Protein AF-A0AAW9TD70-F1 (afdb_monomer_lite)

Structure (mmCIF, N/CA/C/O backbone):
data_AF-A0AAW9TD70-F1
#
_entry.id   AF-A0AAW9TD70-F1
#
loop_
_atom_site.group_PDB
_atom_site.id
_atom_site.type_symbol
_atom_site.label_atom_id
_atom_site.label_alt_id
_atom_site.label_comp_id
_atom_site.label_asym_id
_atom_site.label_entity_id
_atom_site.label_seq_id
_atom_site.pdbx_PDB_ins_code
_atom_site.Cartn_x
_atom_site.Cartn_y
_atom_site.Cartn_z
_atom_site.occupancy
_atom_site.B_iso_or_equiv
_atom_site.auth_seq_id
_atom_site.auth_comp_id
_atom_site.auth_asym_id
_atom_site.auth_atom_id
_atom_site.pdbx_PDB_model_num
ATOM 1 N N . MET A 1 1 ? 36.014 -3.229 -29.562 1.00 54.78 1 MET A N 1
ATOM 2 C CA . MET A 1 1 ? 35.423 -4.517 -29.982 1.00 54.78 1 MET A CA 1
ATOM 3 C C . MET A 1 1 ? 34.245 -4.812 -29.068 1.00 54.78 1 MET A C 1
ATOM 5 O O . MET A 1 1 ? 34.403 -4.650 -27.861 1.00 54.78 1 MET A O 1
ATOM 9 N N . ASN A 1 2 ? 33.064 -5.111 -29.611 1.00 66.94 2 ASN A N 1
ATOM 10 C CA . ASN A 1 2 ? 31.847 -5.352 -28.827 1.00 66.94 2 ASN A CA 1
ATOM 11 C C . ASN A 1 2 ? 31.902 -6.764 -28.203 1.00 66.94 2 ASN A C 1
ATOM 13 O O . ASN A 1 2 ? 32.311 -7.711 -28.868 1.00 66.94 2 ASN A O 1
ATOM 17 N N . MET A 1 3 ? 31.496 -6.923 -26.937 1.00 68.50 3 MET A N 1
ATOM 18 C CA . MET A 1 3 ? 31.464 -8.223 -26.236 1.00 68.50 3 MET A CA 1
ATOM 19 C C . MET A 1 3 ? 30.620 -9.262 -26.990 1.00 68.50 3 MET A C 1
ATOM 21 O O . MET A 1 3 ? 30.936 -10.448 -26.992 1.00 68.50 3 MET A O 1
ATOM 25 N N . PHE A 1 4 ? 29.569 -8.807 -27.672 1.00 69.38 4 PHE A N 1
ATOM 26 C CA . PHE A 1 4 ? 28.697 -9.653 -28.475 1.00 69.38 4 PHE A CA 1
ATOM 27 C C . PHE A 1 4 ? 29.402 -10.246 -29.713 1.00 69.38 4 PHE A C 1
ATOM 29 O O . PHE A 1 4 ? 29.162 -11.396 -30.074 1.00 69.38 4 PHE A O 1
ATOM 36 N N . GLU A 1 5 ? 30.322 -9.500 -30.335 1.00 69.75 5 GLU A N 1
ATOM 37 C CA . GLU A 1 5 ? 31.091 -9.963 -31.503 1.00 69.75 5 GLU A CA 1
ATOM 38 C C . GLU A 1 5 ? 32.058 -11.100 -31.143 1.00 69.75 5 GLU A C 1
ATOM 40 O O . GLU A 1 5 ? 32.391 -11.909 -31.999 1.00 69.75 5 GLU A O 1
ATOM 45 N N . GLN A 1 6 ? 32.458 -11.209 -29.872 1.00 73.81 6 GLN A N 1
ATOM 46 C CA . GLN A 1 6 ? 33.375 -12.243 -29.375 1.00 73.81 6 GLN A CA 1
ATOM 47 C C . GLN A 1 6 ? 32.678 -13.570 -29.034 1.00 73.81 6 GLN A C 1
ATOM 49 O O . GLN A 1 6 ? 33.341 -14.550 -28.694 1.00 73.81 6 GLN A O 1
ATOM 54 N N . MET A 1 7 ? 31.344 -13.623 -29.086 1.00 79.12 7 MET A N 1
ATOM 55 C CA . MET A 1 7 ? 30.602 -14.830 -28.735 1.00 79.12 7 MET A CA 1
ATOM 56 C C . MET A 1 7 ? 30.657 -15.861 -29.874 1.00 79.12 7 MET A C 1
ATOM 58 O O . MET A 1 7 ? 30.370 -15.516 -31.017 1.00 79.12 7 MET A O 1
ATOM 62 N N . PRO A 1 8 ? 30.912 -17.153 -29.591 1.00 73.06 8 PRO A N 1
ATOM 63 C CA . PRO A 1 8 ? 31.148 -18.181 -30.618 1.00 73.06 8 PRO A CA 1
ATOM 64 C C . PRO A 1 8 ? 29.935 -18.474 -31.523 1.00 73.06 8 PRO A C 1
ATOM 66 O O . PRO A 1 8 ? 30.048 -19.196 -32.511 1.00 73.06 8 PRO A O 1
ATOM 69 N N . PHE A 1 9 ? 28.757 -17.932 -31.200 1.00 74.12 9 PHE A N 1
ATOM 70 C CA . PHE A 1 9 ? 27.524 -18.091 -31.973 1.00 74.12 9 PHE A CA 1
ATOM 71 C C . PHE A 1 9 ? 27.166 -16.871 -32.842 1.00 74.12 9 PHE A C 1
ATOM 73 O O . PHE A 1 9 ? 26.254 -16.971 -33.667 1.00 74.12 9 PHE A O 1
ATOM 80 N N . SER A 1 10 ? 27.860 -15.738 -32.680 1.00 67.69 10 SER A N 1
ATOM 81 C CA . SER A 1 10 ? 27.575 -14.467 -33.370 1.00 67.69 10 SER A CA 1
ATOM 82 C C . SER A 1 10 ? 27.810 -14.550 -34.890 1.00 67.69 10 SER A C 1
ATOM 84 O O . SER A 1 10 ? 27.128 -13.890 -35.685 1.00 67.69 10 SER A O 1
ATOM 86 N N . GLU A 1 11 ? 28.739 -15.411 -35.312 1.00 70.12 11 GLU A N 1
ATOM 87 C CA . GLU A 1 11 ? 29.051 -15.680 -36.718 1.00 70.12 11 GLU A CA 1
ATOM 88 C C . GLU A 1 11 ? 28.107 -16.713 -37.344 1.00 70.12 11 GLU A C 1
ATOM 90 O O . GLU A 1 11 ? 27.723 -16.569 -38.504 1.00 70.12 11 GLU A O 1
ATOM 95 N N . LYS A 1 12 ? 27.681 -17.715 -36.565 1.00 76.69 12 LYS A N 1
ATOM 96 C CA . LYS A 1 12 ? 26.890 -18.862 -37.039 1.00 76.69 12 LYS A CA 1
ATOM 97 C C . LYS A 1 12 ? 25.420 -18.527 -37.299 1.00 76.69 12 LYS A C 1
ATOM 99 O O . LYS A 1 12 ? 24.786 -19.161 -38.139 1.00 76.69 12 LYS A O 1
ATOM 104 N N . TYR A 1 13 ? 24.872 -17.542 -36.591 1.00 79.38 13 TYR A N 1
ATOM 105 C CA . TYR A 1 13 ? 23.447 -17.220 -36.638 1.00 79.38 13 TYR A CA 1
ATOM 106 C C . TYR A 1 13 ? 23.234 -15.710 -36.845 1.00 79.38 13 TYR A C 1
ATOM 108 O O . TYR A 1 13 ? 23.234 -14.940 -35.881 1.00 79.38 13 TYR A O 1
ATOM 116 N N . PRO A 1 14 ? 22.985 -15.270 -38.094 1.00 79.69 14 PRO A N 1
ATOM 117 C CA . PRO A 1 14 ? 22.814 -13.855 -38.444 1.00 79.69 14 PRO A CA 1
ATOM 118 C C . PRO A 1 14 ? 21.699 -13.130 -37.676 1.00 79.69 14 PRO A C 1
ATOM 120 O O . PRO A 1 14 ? 21.744 -11.910 -37.523 1.00 79.69 14 PRO A O 1
ATOM 123 N N . VAL A 1 15 ? 20.706 -13.873 -37.174 1.00 82.12 15 VAL A N 1
ATOM 124 C CA . VAL A 1 15 ? 19.612 -13.331 -36.354 1.00 82.12 15 VAL A CA 1
ATOM 125 C C . VAL A 1 15 ? 20.123 -12.651 -35.084 1.00 82.12 15 VAL A C 1
ATOM 127 O O . VAL A 1 15 ? 19.650 -11.568 -34.756 1.00 82.12 15 VAL A O 1
ATOM 130 N N . PHE A 1 16 ? 21.130 -13.211 -34.404 1.00 79.31 16 PHE A N 1
ATOM 131 C CA . PHE A 1 16 ? 21.631 -12.602 -33.173 1.00 79.31 16 PHE A CA 1
ATOM 132 C C . PHE A 1 16 ? 22.428 -11.328 -33.455 1.00 79.31 16 PHE A C 1
ATOM 134 O O . PHE A 1 16 ? 22.376 -10.404 -32.653 1.00 79.31 16 PHE A O 1
ATOM 141 N N . ARG A 1 17 ? 23.095 -11.229 -34.613 1.00 76.31 17 ARG A N 1
ATOM 142 C CA . ARG A 1 17 ? 23.742 -9.984 -35.050 1.00 76.31 17 ARG A CA 1
ATOM 143 C C . ARG A 1 17 ? 22.720 -8.863 -35.220 1.00 76.31 17 ARG A C 1
ATOM 145 O O . ARG A 1 17 ? 22.893 -7.802 -34.638 1.00 76.31 17 ARG A O 1
ATOM 152 N N . LYS A 1 18 ? 21.609 -9.139 -35.912 1.00 78.31 18 LYS A N 1
ATOM 153 C CA . LYS A 1 18 ? 20.500 -8.179 -36.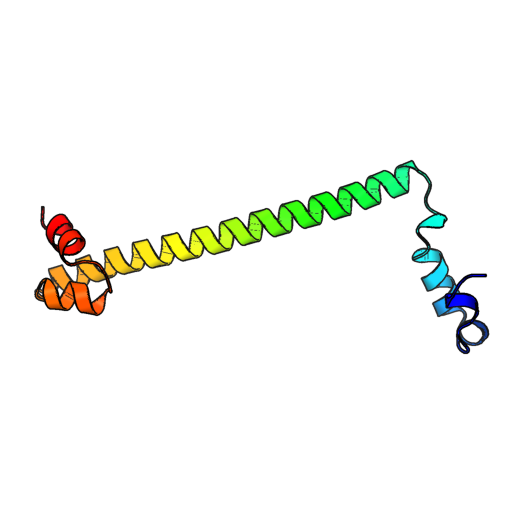037 1.00 78.31 18 LYS A CA 1
ATOM 154 C C . LYS A 1 18 ? 19.916 -7.788 -34.676 1.00 78.31 18 LYS A C 1
ATOM 156 O O . LYS A 1 18 ? 19.675 -6.613 -34.440 1.00 78.31 18 LYS A O 1
ATOM 161 N N . LEU A 1 19 ? 19.720 -8.747 -33.770 1.00 78.31 19 LEU A N 1
ATOM 162 C CA . LEU A 1 19 ? 19.222 -8.464 -32.417 1.00 78.31 19 LEU A CA 1
ATOM 163 C C . LEU A 1 19 ? 20.191 -7.591 -31.606 1.00 78.31 19 LEU A C 1
ATOM 165 O O . LEU A 1 19 ? 19.752 -6.666 -30.930 1.00 78.31 19 LEU A O 1
ATOM 169 N N . ALA A 1 20 ? 21.496 -7.849 -31.698 1.00 77.38 20 ALA A N 1
ATOM 170 C CA . ALA A 1 20 ? 22.509 -7.037 -31.034 1.00 77.38 20 ALA A CA 1
ATOM 171 C C . ALA A 1 20 ? 22.576 -5.614 -31.597 1.00 77.38 20 ALA A C 1
ATOM 173 O O . ALA A 1 20 ? 22.767 -4.675 -30.836 1.00 77.38 20 ALA A O 1
ATOM 174 N N . GLU A 1 21 ? 22.383 -5.443 -32.907 1.00 75.69 21 GLU A N 1
ATOM 175 C CA . GLU A 1 21 ? 22.309 -4.120 -33.530 1.00 75.69 21 GLU A CA 1
ATOM 176 C C . GLU A 1 21 ? 21.073 -3.332 -33.098 1.00 75.69 21 GLU A C 1
ATOM 178 O O . GLU A 1 21 ? 21.181 -2.127 -32.905 1.00 75.69 21 GLU A O 1
ATOM 183 N N . ILE A 1 22 ? 19.926 -4.000 -32.938 1.00 76.88 22 ILE A N 1
ATOM 184 C CA . ILE A 1 22 ? 18.681 -3.383 -32.458 1.00 76.88 22 ILE A CA 1
ATOM 185 C C . ILE A 1 22 ? 18.812 -2.953 -30.990 1.00 76.88 22 ILE A C 1
ATOM 187 O O . ILE A 1 22 ? 18.294 -1.911 -30.608 1.00 76.88 22 ILE A O 1
ATOM 191 N N . GLY A 1 23 ? 19.506 -3.741 -30.164 1.00 72.44 23 GLY A N 1
ATOM 192 C CA . GLY A 1 23 ? 19.732 -3.434 -28.748 1.00 72.44 23 GLY A CA 1
ATOM 193 C C . GLY A 1 23 ? 20.913 -2.497 -28.466 1.00 72.44 23 GLY A C 1
ATOM 194 O O . GLY A 1 23 ? 21.186 -2.209 -27.300 1.00 72.44 23 GLY A O 1
ATOM 195 N N . ASP A 1 24 ? 21.648 -2.049 -29.489 1.00 78.62 24 ASP A N 1
ATOM 196 C CA . ASP A 1 24 ? 22.813 -1.184 -29.304 1.00 78.62 24 ASP A CA 1
ATOM 197 C C . ASP A 1 24 ? 22.390 0.276 -29.1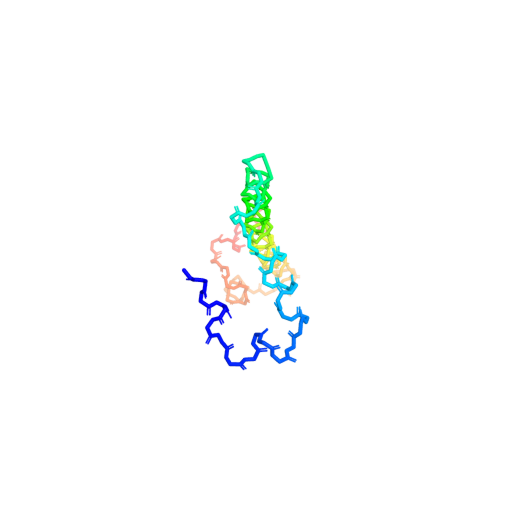21 1.00 78.62 24 ASP A C 1
ATOM 199 O O . ASP A 1 24 ? 22.292 1.050 -30.074 1.00 78.62 24 ASP A O 1
ATOM 203 N N . LEU A 1 25 ? 22.192 0.667 -27.861 1.00 70.62 25 LEU A N 1
ATOM 204 C CA . LEU A 1 25 ? 21.825 2.031 -27.462 1.00 70.62 25 LEU A CA 1
ATOM 205 C C . LEU A 1 25 ? 22.806 3.106 -27.963 1.00 70.62 25 LEU A C 1
ATOM 207 O O . LEU A 1 25 ? 22.451 4.276 -28.027 1.00 70.62 25 LEU A O 1
ATOM 211 N N . ARG A 1 26 ? 24.037 2.738 -28.350 1.00 73.31 26 ARG A N 1
ATOM 212 C CA . ARG A 1 26 ? 25.037 3.678 -28.890 1.00 73.31 26 ARG A CA 1
ATOM 213 C C . ARG A 1 26 ? 24.713 4.142 -30.308 1.00 73.31 26 ARG A C 1
ATOM 215 O O . ARG A 1 26 ? 25.338 5.085 -30.784 1.00 73.31 26 ARG A O 1
ATOM 222 N N . LYS A 1 27 ? 23.796 3.452 -30.993 1.00 77.81 27 LYS A N 1
ATOM 223 C CA . LYS A 1 27 ? 23.308 3.823 -32.326 1.00 77.81 27 LYS A CA 1
ATOM 224 C C . LYS A 1 27 ? 22.144 4.809 -32.276 1.00 77.81 27 LYS A C 1
ATOM 226 O O . LYS A 1 27 ? 21.781 5.329 -33.326 1.00 77.81 27 LYS A O 1
ATOM 231 N N . LEU A 1 28 ? 21.578 5.052 -31.093 1.00 80.44 28 LEU A N 1
ATOM 232 C CA . LEU A 1 28 ? 20.532 6.048 -30.914 1.00 80.44 28 LEU A CA 1
ATOM 233 C C . LEU A 1 28 ? 21.112 7.449 -31.102 1.00 80.44 28 LEU A C 1
ATOM 235 O O . LEU A 1 28 ? 22.219 7.761 -30.651 1.00 80.44 28 LEU A O 1
ATOM 239 N N . SER A 1 29 ? 20.341 8.308 -31.756 1.00 87.88 29 SER A N 1
ATOM 240 C CA . SER A 1 29 ? 20.555 9.746 -31.694 1.00 87.88 29 SER A CA 1
ATOM 241 C C . SER A 1 29 ? 20.356 10.248 -30.262 1.00 87.88 29 SER A C 1
ATOM 243 O O . SER A 1 29 ? 19.767 9.582 -29.409 1.00 87.88 29 SER A O 1
ATOM 245 N N . ARG A 1 30 ? 20.846 11.457 -29.983 1.00 88.44 30 ARG A N 1
ATOM 246 C CA . ARG A 1 30 ? 20.676 12.073 -28.665 1.00 88.44 30 ARG A CA 1
ATOM 247 C C . ARG A 1 30 ? 19.198 12.209 -28.274 1.00 88.44 30 ARG A C 1
ATOM 249 O O . ARG A 1 30 ? 18.866 11.954 -27.126 1.00 88.44 30 ARG A O 1
ATOM 256 N N . GLU A 1 31 ? 18.341 12.567 -29.227 1.00 91.31 31 GLU A N 1
ATOM 257 C CA . GLU A 1 31 ? 16.896 12.705 -29.012 1.00 91.31 31 GLU A CA 1
ATOM 258 C C . GLU A 1 31 ? 16.246 11.355 -28.681 1.00 91.31 31 GLU A C 1
ATOM 260 O O . GLU A 1 31 ? 15.479 11.252 -27.729 1.00 91.31 31 GLU A O 1
ATOM 265 N N . GLU A 1 32 ? 16.601 10.291 -29.408 1.00 88.69 32 GLU A N 1
ATOM 266 C CA . GLU A 1 32 ? 16.094 8.940 -29.134 1.00 88.69 32 GLU A CA 1
ATOM 267 C C . GLU A 1 32 ? 16.565 8.401 -27.776 1.00 88.69 32 GLU A C 1
ATOM 269 O O . GLU A 1 32 ? 15.811 7.707 -27.098 1.00 88.69 32 GLU A O 1
ATOM 274 N N . LEU A 1 33 ? 17.793 8.726 -27.360 1.00 88.94 33 LEU A N 1
ATOM 275 C CA . LEU A 1 33 ? 18.306 8.349 -26.043 1.00 88.94 33 LEU A CA 1
ATOM 276 C C . LEU A 1 33 ? 17.579 9.097 -24.916 1.00 88.94 33 LEU A C 1
ATOM 278 O O . LEU A 1 33 ? 17.225 8.485 -23.912 1.00 88.94 33 LEU A O 1
ATOM 282 N N . GLU A 1 34 ? 17.325 10.397 -25.093 1.00 91.75 34 GLU A N 1
ATOM 283 C CA . GLU A 1 34 ? 16.568 11.208 -24.132 1.00 91.75 34 GLU A CA 1
ATOM 284 C C . GLU A 1 34 ? 15.128 10.682 -23.975 1.00 91.75 34 GLU A C 1
ATOM 286 O O . GLU A 1 34 ? 14.668 10.513 -22.846 1.00 91.75 34 GLU A O 1
ATOM 291 N N . LEU A 1 35 ? 14.458 10.321 -25.078 1.00 92.88 35 LEU A N 1
ATOM 292 C CA . LEU A 1 35 ? 13.134 9.683 -25.050 1.00 92.88 35 LEU A CA 1
ATOM 293 C C . LEU A 1 35 ? 13.161 8.313 -24.359 1.00 92.88 35 LEU A C 1
ATOM 295 O O . LEU A 1 35 ? 12.286 8.009 -23.552 1.00 92.88 35 LEU A O 1
ATOM 299 N N . TYR A 1 36 ? 14.173 7.490 -24.639 1.00 89.44 36 TYR A N 1
ATOM 300 C CA . TYR A 1 36 ? 14.330 6.181 -24.003 1.00 89.44 36 TYR A CA 1
ATOM 301 C C . TYR A 1 36 ? 14.505 6.294 -22.481 1.00 89.44 36 TYR A C 1
ATOM 303 O O . TYR A 1 36 ? 13.872 5.559 -21.716 1.00 89.44 36 TYR A O 1
ATOM 311 N N . ASP A 1 37 ? 15.335 7.232 -22.026 1.00 92.19 37 ASP A N 1
ATOM 312 C CA . ASP A 1 37 ? 15.549 7.484 -20.601 1.00 92.19 37 ASP A CA 1
ATOM 313 C C . ASP A 1 37 ? 14.287 8.047 -19.929 1.00 92.19 37 ASP A C 1
ATOM 315 O O . ASP A 1 37 ? 13.953 7.654 -18.802 1.00 92.19 37 ASP A O 1
ATOM 319 N N . GLU A 1 38 ? 13.555 8.927 -20.619 1.00 95.44 38 GLU A N 1
ATOM 320 C CA . GLU A 1 38 ? 12.272 9.457 -20.160 1.00 95.44 38 GLU A CA 1
ATOM 321 C C . GLU A 1 38 ? 11.221 8.348 -20.022 1.00 95.44 38 GLU A C 1
ATOM 323 O O . GLU A 1 38 ? 10.583 8.237 -18.972 1.00 95.44 38 GLU A O 1
ATOM 328 N N . ASP A 1 39 ? 11.093 7.464 -21.010 1.00 95.25 39 ASP A N 1
ATOM 329 C CA . ASP A 1 39 ? 10.170 6.328 -20.971 1.00 95.25 39 ASP A CA 1
ATOM 330 C C . ASP A 1 39 ? 10.483 5.377 -19.812 1.00 95.25 39 ASP A C 1
ATOM 332 O O . ASP A 1 39 ? 9.579 4.945 -19.087 1.00 95.25 39 ASP A O 1
ATOM 336 N N . ILE A 1 40 ? 11.764 5.081 -19.566 1.00 94.75 40 ILE A N 1
ATOM 337 C CA . ILE A 1 40 ? 12.178 4.267 -18.415 1.00 94.75 40 ILE A CA 1
ATOM 338 C C . ILE A 1 40 ? 11.783 4.942 -17.106 1.00 94.75 40 ILE A C 1
ATOM 340 O O . ILE A 1 40 ? 11.295 4.274 -16.186 1.00 94.75 40 ILE A O 1
ATOM 344 N N . LYS A 1 41 ? 12.015 6.250 -16.994 1.00 96.88 41 LYS A N 1
ATOM 345 C CA . LYS A 1 41 ? 11.664 7.013 -15.799 1.00 96.88 41 LYS A CA 1
ATOM 346 C C . LYS A 1 41 ? 10.154 6.999 -15.575 1.00 96.88 41 LYS A C 1
ATOM 348 O O . LYS A 1 41 ? 9.716 6.621 -14.492 1.00 96.88 41 LYS A O 1
ATOM 353 N N . ASN A 1 42 ? 9.373 7.287 -16.611 1.00 96.75 42 ASN A N 1
ATOM 354 C CA . ASN A 1 42 ? 7.914 7.262 -16.568 1.00 96.75 42 ASN A CA 1
ATOM 355 C C . ASN A 1 42 ? 7.388 5.886 -16.149 1.00 96.75 42 ASN A C 1
ATOM 357 O O . ASN A 1 42 ? 6.530 5.786 -15.273 1.00 96.75 42 ASN A O 1
ATOM 361 N N . MET A 1 43 ? 7.940 4.807 -16.708 1.00 96.56 43 MET A N 1
ATOM 362 C CA . MET A 1 43 ? 7.558 3.442 -16.341 1.00 96.56 43 MET A CA 1
ATOM 363 C C . MET A 1 43 ? 7.856 3.131 -14.872 1.00 96.56 43 MET A C 1
ATOM 365 O O . MET A 1 43 ? 7.030 2.514 -14.194 1.00 96.56 43 MET A O 1
ATOM 369 N N . ARG A 1 44 ? 9.008 3.574 -14.354 1.00 97.31 44 ARG A N 1
ATOM 370 C CA . ARG A 1 44 ? 9.373 3.406 -12.939 1.00 97.31 44 ARG A CA 1
ATOM 371 C C . ARG A 1 44 ? 8.461 4.204 -12.018 1.00 97.31 44 ARG A C 1
ATOM 373 O O . ARG A 1 44 ? 7.990 3.647 -11.027 1.00 97.31 44 ARG A O 1
ATOM 380 N N . ASP A 1 45 ? 8.183 5.456 -12.363 1.00 97.94 45 ASP A N 1
ATOM 381 C CA . ASP A 1 45 ? 7.324 6.339 -11.577 1.00 97.94 45 ASP A CA 1
ATOM 382 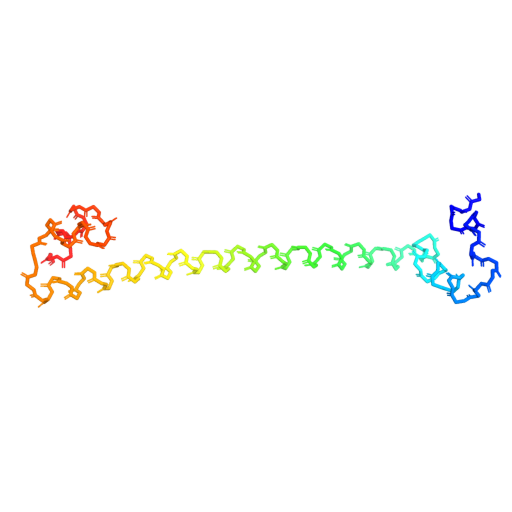C C . ASP A 1 45 ? 5.894 5.783 -11.526 1.00 97.94 45 ASP A C 1
ATOM 384 O O . ASP A 1 45 ? 5.346 5.584 -10.442 1.00 97.94 45 ASP A O 1
ATOM 388 N N . ILE A 1 46 ? 5.327 5.391 -12.674 1.00 97.44 46 ILE A N 1
ATOM 389 C CA . ILE A 1 46 ? 3.998 4.762 -12.751 1.00 97.44 46 ILE A CA 1
ATOM 390 C C . ILE A 1 46 ? 3.948 3.478 -11.917 1.00 97.44 46 ILE A C 1
ATOM 392 O O . ILE A 1 46 ? 2.975 3.246 -11.194 1.00 97.44 46 ILE A O 1
ATOM 396 N N . TYR A 1 47 ? 4.973 2.628 -12.013 1.00 96.81 47 TYR A N 1
ATOM 397 C CA . TYR A 1 47 ? 5.035 1.394 -11.236 1.00 96.81 47 TYR A CA 1
ATOM 398 C C . TYR A 1 47 ? 5.064 1.676 -9.730 1.00 96.81 47 TYR A C 1
ATOM 400 O O . TYR A 1 47 ? 4.298 1.068 -8.977 1.00 96.81 47 TYR A O 1
ATOM 408 N N . ALA A 1 48 ? 5.902 2.618 -9.293 1.00 97.44 48 ALA A N 1
ATOM 409 C CA . ALA A 1 48 ? 6.025 3.001 -7.892 1.00 97.44 48 ALA A CA 1
ATOM 410 C C . ALA A 1 48 ? 4.713 3.582 -7.345 1.00 97.44 48 ALA A C 1
ATOM 412 O O . ALA A 1 48 ? 4.245 3.140 -6.294 1.00 97.44 48 ALA A O 1
ATOM 413 N N . THR A 1 49 ? 4.077 4.501 -8.079 1.00 97.44 49 THR A N 1
ATOM 414 C CA . THR A 1 49 ? 2.781 5.084 -7.704 1.00 97.44 49 THR A CA 1
ATOM 415 C C . THR A 1 49 ? 1.709 4.009 -7.574 1.00 97.44 49 THR A C 1
ATOM 417 O O . THR A 1 49 ? 1.066 3.911 -6.532 1.00 97.44 49 THR A O 1
ATOM 420 N N . ARG A 1 50 ? 1.561 3.133 -8.576 1.00 97.50 50 ARG A N 1
ATOM 421 C CA . ARG A 1 50 ? 0.557 2.057 -8.536 1.00 97.50 50 ARG A CA 1
ATOM 422 C C . ARG A 1 50 ? 0.774 1.108 -7.366 1.00 97.50 50 ARG A C 1
ATOM 424 O O . ARG A 1 50 ? -0.188 0.741 -6.701 1.00 97.50 50 ARG A O 1
ATOM 431 N N . LYS A 1 51 ? 2.023 0.720 -7.095 1.00 97.00 51 LYS A N 1
ATOM 432 C CA . LYS A 1 51 ? 2.346 -0.162 -5.966 1.00 97.00 51 LYS A CA 1
ATOM 433 C C . LYS A 1 51 ? 2.054 0.488 -4.621 1.00 97.00 51 LYS A C 1
ATOM 435 O O . LYS A 1 51 ? 1.553 -0.182 -3.719 1.00 97.00 51 LYS A O 1
ATOM 440 N N . PHE A 1 52 ? 2.345 1.778 -4.488 1.00 97.06 52 PHE A N 1
ATOM 441 C CA . PHE A 1 52 ? 2.005 2.537 -3.292 1.00 97.06 52 PHE A CA 1
ATOM 442 C C . PHE A 1 52 ? 0.487 2.618 -3.087 1.00 97.06 52 PHE A C 1
ATOM 444 O O . PHE A 1 52 ? 0.003 2.324 -1.993 1.00 97.06 52 PHE A O 1
ATOM 451 N N . ASP A 1 53 ? -0.263 2.949 -4.139 1.00 97.38 53 ASP A N 1
ATOM 452 C CA . ASP A 1 53 ? -1.721 3.057 -4.085 1.00 97.38 53 ASP A CA 1
ATOM 453 C C . ASP A 1 53 ? -2.393 1.710 -3.793 1.00 97.38 53 ASP A C 1
ATOM 455 O O . ASP A 1 53 ? -3.314 1.653 -2.980 1.00 97.38 53 ASP A O 1
ATOM 459 N N . GLU A 1 54 ? -1.903 0.618 -4.387 1.00 97.44 54 GLU A N 1
ATOM 460 C CA . GLU A 1 54 ? -2.367 -0.749 -4.123 1.00 97.44 54 GLU A CA 1
ATOM 461 C C . GLU A 1 54 ? -2.175 -1.117 -2.645 1.00 97.44 54 GLU A C 1
ATOM 463 O O . GLU A 1 54 ? -3.128 -1.520 -1.974 1.00 97.44 54 GLU A O 1
ATOM 468 N N . LYS A 1 55 ? -0.968 -0.901 -2.104 1.00 97.00 55 LYS A N 1
ATOM 469 C CA . LYS A 1 55 ? -0.660 -1.183 -0.696 1.00 97.00 55 LYS A CA 1
ATOM 470 C C . LYS A 1 55 ? -1.532 -0.352 0.247 1.00 97.00 55 LYS A C 1
ATOM 472 O O . LYS A 1 55 ? -2.162 -0.899 1.150 1.00 97.00 55 LYS A O 1
ATOM 477 N N . LYS A 1 56 ? -1.625 0.957 0.005 1.00 97.31 56 LYS A N 1
ATOM 478 C CA . LYS A 1 56 ? -2.440 1.876 0.811 1.00 97.31 56 LYS A CA 1
ATOM 479 C C . LYS A 1 56 ? -3.930 1.542 0.726 1.00 97.31 56 LYS A C 1
ATOM 481 O O . LYS A 1 56 ? -4.654 1.680 1.709 1.00 97.31 56 LYS A O 1
A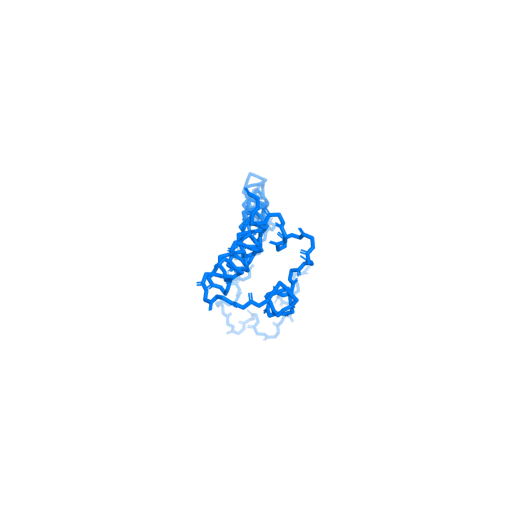TOM 486 N N . GLY A 1 57 ? -4.400 1.125 -0.447 1.00 97.44 57 GLY A N 1
ATOM 487 C CA . GLY A 1 57 ? -5.769 0.668 -0.666 1.00 97.44 57 GLY A CA 1
ATOM 488 C C . GLY A 1 57 ? -6.081 -0.596 0.129 1.00 97.44 57 GLY A C 1
ATOM 489 O O . GLY A 1 57 ? -7.118 -0.655 0.788 1.00 97.44 57 GLY A O 1
ATOM 490 N N . MET A 1 58 ? -5.162 -1.563 0.129 1.00 96.94 58 MET A N 1
ATOM 491 C CA . MET A 1 58 ? -5.291 -2.801 0.896 1.00 96.94 58 MET A CA 1
ATOM 492 C C . MET A 1 58 ? -5.293 -2.540 2.407 1.00 96.94 58 MET A C 1
ATOM 494 O O . MET A 1 58 ? -6.185 -3.027 3.095 1.00 96.94 58 MET A O 1
ATOM 498 N N . GLU A 1 59 ? -4.369 -1.722 2.917 1.00 95.88 59 GLU A N 1
ATOM 499 C CA . GLU A 1 59 ? -4.313 -1.335 4.337 1.00 95.88 59 GLU A CA 1
ATOM 500 C C . GLU A 1 59 ? -5.618 -0.668 4.794 1.00 95.88 59 GLU A C 1
ATOM 502 O O . GLU A 1 59 ? -6.243 -1.120 5.753 1.00 95.88 59 GLU A O 1
ATOM 507 N N . LYS A 1 60 ? -6.103 0.332 4.045 1.00 96.12 60 LYS A N 1
ATOM 508 C CA . LYS A 1 60 ? -7.395 0.984 4.323 1.00 96.12 60 LYS A CA 1
ATOM 509 C C . LYS A 1 60 ? -8.577 0.021 4.231 1.00 96.12 60 LYS A C 1
ATOM 511 O O . LYS A 1 60 ? -9.565 0.194 4.941 1.00 96.12 60 LYS A O 1
ATOM 516 N N . GLY A 1 61 ? -8.524 -0.939 3.309 1.00 96.50 61 GLY A N 1
ATOM 517 C CA . GLY A 1 61 ? -9.551 -1.963 3.145 1.00 96.50 61 GLY A CA 1
ATOM 518 C C . GLY A 1 61 ? -9.628 -2.880 4.362 1.00 96.50 61 GLY A C 1
ATOM 519 O O . GLY A 1 61 ? -10.712 -3.062 4.910 1.00 96.50 61 GLY A O 1
ATOM 520 N N . MET A 1 62 ? -8.479 -3.380 4.820 1.00 95.62 62 MET A N 1
ATOM 521 C CA . MET A 1 62 ? -8.374 -4.220 6.015 1.00 95.62 62 MET A CA 1
ATOM 522 C C . MET A 1 62 ? -8.831 -3.478 7.272 1.00 95.62 62 MET A C 1
ATOM 524 O O . MET A 1 62 ? -9.603 -4.021 8.053 1.00 95.62 62 MET A O 1
ATOM 528 N N . GLU A 1 63 ? -8.423 -2.221 7.453 1.00 94.81 63 GLU A N 1
ATOM 529 C CA . GLU A 1 63 ? -8.857 -1.408 8.595 1.00 94.81 63 GLU A CA 1
ATOM 530 C C . GLU A 1 63 ? -10.382 -1.214 8.599 1.00 94.81 63 GLU A C 1
ATOM 532 O O . GLU A 1 63 ? -11.051 -1.483 9.595 1.00 94.81 63 GLU A O 1
ATOM 537 N N . LYS A 1 64 ? -10.969 -0.838 7.454 1.00 95.62 64 LYS A N 1
ATOM 538 C CA . LYS A 1 64 ? -12.430 -0.717 7.317 1.00 95.62 64 LYS A CA 1
ATOM 539 C C . LYS A 1 64 ? -13.155 -2.031 7.593 1.00 95.62 64 LYS A C 1
ATOM 541 O O . LYS A 1 64 ? -14.237 -2.009 8.178 1.00 95.62 64 LYS A O 1
ATOM 546 N N . GLU A 1 65 ? -12.590 -3.151 7.159 1.00 96.25 65 GLU A N 1
ATOM 547 C CA . GLU A 1 65 ? -13.165 -4.477 7.364 1.00 96.25 65 GLU A CA 1
ATOM 548 C C . GLU A 1 65 ? -13.105 -4.887 8.841 1.00 96.25 65 GLU A C 1
ATOM 550 O O . GLU A 1 65 ? -14.134 -5.293 9.378 1.00 96.25 65 GLU A O 1
ATOM 555 N N . LYS A 1 66 ? -11.990 -4.638 9.544 1.00 95.75 66 LYS A N 1
ATOM 556 C CA . LYS A 1 66 ? -11.885 -4.812 11.004 1.00 95.75 66 LYS A CA 1
ATOM 557 C C . LYS A 1 66 ? -12.951 -4.009 11.753 1.00 95.75 66 LYS A C 1
ATOM 559 O O . LYS A 1 66 ? -13.668 -4.571 12.580 1.00 95.75 66 LYS A O 1
ATOM 564 N N . LEU A 1 67 ? -13.129 -2.728 11.414 1.00 95.62 67 LEU A N 1
ATOM 565 C CA . LEU A 1 67 ? -14.152 -1.865 12.025 1.00 95.62 67 LEU A CA 1
ATOM 566 C C . LEU A 1 67 ? -15.581 -2.357 11.727 1.00 95.62 67 LEU A C 1
ATOM 568 O O . LEU A 1 67 ? -16.446 -2.364 12.604 1.00 95.62 67 LEU A O 1
ATOM 572 N N . ALA A 1 68 ? -15.857 -2.780 10.491 1.00 96.12 68 ALA A N 1
ATOM 573 C CA . ALA A 1 68 ? -17.161 -3.323 10.117 1.00 96.12 68 ALA A CA 1
ATOM 574 C C . ALA A 1 68 ? -17.451 -4.652 10.831 1.00 96.12 68 ALA A C 1
ATOM 576 O O . ALA A 1 68 ? -18.579 -4.893 11.264 1.00 96.12 68 ALA A O 1
ATOM 577 N N . THR A 1 69 ? -16.444 -5.510 10.978 1.00 96.44 69 THR A N 1
ATOM 578 C CA . THR A 1 69 ? -16.536 -6.760 11.733 1.00 96.44 69 THR A CA 1
ATOM 579 C C . THR A 1 69 ? -16.780 -6.491 13.212 1.00 96.44 69 THR A C 1
ATOM 581 O O . THR A 1 69 ? -17.709 -7.076 13.761 1.00 96.44 69 THR A O 1
ATOM 584 N N . ALA A 1 70 ? -16.077 -5.534 13.824 1.00 96.69 70 ALA A N 1
ATOM 585 C CA . ALA A 1 70 ? -16.311 -5.138 15.212 1.00 96.69 70 ALA A CA 1
ATOM 586 C C . ALA A 1 70 ? -17.770 -4.721 15.450 1.00 96.69 70 ALA A C 1
ATOM 588 O O . ALA A 1 70 ? -18.429 -5.245 16.346 1.00 96.69 70 ALA A O 1
ATOM 589 N N . ARG A 1 71 ? -18.324 -3.868 14.580 1.00 95.69 71 ARG A N 1
ATOM 590 C CA . ARG A 1 71 ? -19.737 -3.452 14.654 1.00 95.69 71 ARG A CA 1
ATOM 591 C C . ARG A 1 71 ? -20.716 -4.618 14.531 1.00 95.69 71 ARG A C 1
ATOM 593 O O . ARG A 1 71 ? -21.706 -4.650 15.254 1.00 95.69 71 ARG A O 1
ATOM 600 N N . ARG A 1 72 ? -20.447 -5.573 13.633 1.00 96.62 72 ARG A N 1
ATOM 601 C CA . ARG A 1 72 ? -21.273 -6.785 13.482 1.00 96.62 72 ARG A CA 1
ATOM 602 C C . ARG A 1 72 ? -21.223 -7.665 14.730 1.00 96.62 72 ARG A C 1
ATOM 604 O O . ARG A 1 72 ? -22.249 -8.178 15.148 1.00 96.62 72 ARG A O 1
ATOM 611 N N . LEU A 1 73 ? -20.051 -7.836 15.335 1.00 96.44 73 LEU A N 1
ATOM 612 C CA . LEU A 1 73 ? -19.911 -8.641 16.549 1.00 96.44 73 LEU A CA 1
ATOM 613 C C . LEU A 1 73 ? -20.594 -7.974 17.752 1.00 96.44 73 LEU A C 1
ATOM 615 O O . LEU A 1 73 ? -21.285 -8.649 18.513 1.00 96.44 73 LEU A O 1
ATOM 619 N N . LEU A 1 74 ? -20.481 -6.649 17.875 1.00 95.50 74 LEU A N 1
ATOM 620 C CA . LEU A 1 74 ? -21.210 -5.876 18.883 1.00 95.50 74 LEU A CA 1
ATOM 621 C C . LEU A 1 74 ? -22.729 -6.001 18.709 1.00 95.50 74 LEU A C 1
ATOM 623 O O . LEU A 1 74 ? -23.437 -6.214 19.691 1.00 95.50 74 LEU A O 1
ATOM 627 N N . SER A 1 75 ? -23.245 -5.932 17.476 1.00 95.00 75 SER A N 1
ATOM 628 C CA . SER A 1 75 ? -24.685 -6.095 17.225 1.00 95.00 75 SER A CA 1
ATOM 629 C C . SER A 1 75 ? -25.192 -7.517 17.485 1.00 95.00 75 SER A C 1
ATOM 631 O O . SER A 1 75 ? -26.381 -7.704 17.733 1.00 95.00 75 SER A O 1
ATOM 633 N N . MET A 1 76 ? -24.301 -8.512 17.476 1.00 96.06 76 MET A N 1
ATOM 634 C CA . MET A 1 76 ? -24.587 -9.887 17.897 1.00 96.06 76 MET A CA 1
ATOM 635 C C . MET A 1 76 ? -24.552 -10.077 19.424 1.00 96.06 76 MET A C 1
ATOM 637 O O . MET A 1 76 ? -24.862 -11.167 19.899 1.00 96.06 76 MET A O 1
ATOM 641 N N . GLY A 1 77 ? -24.207 -9.040 20.195 1.00 94.25 77 GLY A N 1
ATOM 642 C CA . GLY A 1 77 ? -24.226 -9.059 21.660 1.00 94.25 77 GLY A CA 1
ATOM 643 C C . GLY A 1 77 ? -22.968 -9.631 22.319 1.00 94.25 77 GLY A C 1
ATOM 644 O O . GLY A 1 77 ? -23.032 -10.024 23.482 1.00 94.25 77 GLY A O 1
ATOM 645 N N . LEU A 1 78 ? -21.840 -9.703 21.603 1.00 96.00 78 LEU A N 1
ATOM 646 C CA . LEU A 1 78 ? -20.553 -10.093 22.195 1.00 96.00 78 LEU A CA 1
ATOM 647 C C . LEU A 1 78 ? -20.022 -9.002 23.141 1.00 96.00 78 LEU A C 1
ATOM 649 O O . LEU A 1 78 ? -20.340 -7.821 22.979 1.00 96.00 78 LEU A O 1
ATOM 653 N N . SER A 1 79 ? -19.193 -9.399 24.115 1.00 96.12 79 SER A N 1
ATOM 654 C CA . SER A 1 79 ? -18.549 -8.453 25.038 1.00 96.12 79 SER A CA 1
ATOM 655 C C . SER A 1 79 ? -17.447 -7.645 24.352 1.00 96.12 79 SER A C 1
ATOM 657 O O . SER A 1 79 ? -16.864 -8.081 23.358 1.00 96.12 79 SER A O 1
ATOM 659 N N . ASP A 1 80 ? -17.113 -6.483 24.909 1.00 95.75 80 ASP A N 1
ATOM 660 C CA . ASP A 1 80 ? -16.116 -5.581 24.319 1.00 95.75 80 ASP A CA 1
ATOM 661 C C . ASP A 1 80 ? -14.726 -6.211 24.272 1.00 95.75 80 ASP A C 1
ATOM 663 O O . ASP A 1 80 ? -13.997 -6.050 23.293 1.00 95.75 80 ASP A O 1
ATOM 667 N N . GLU A 1 81 ? -14.393 -7.011 25.282 1.00 95.94 81 GLU A N 1
ATOM 668 C CA . GLU A 1 81 ? -13.148 -7.769 25.353 1.00 95.94 81 GLU A CA 1
ATOM 669 C C . GLU A 1 81 ? -13.098 -8.865 24.281 1.00 95.94 81 GLU A C 1
ATOM 671 O O . GLU A 1 81 ? -12.057 -9.078 23.653 1.00 95.94 81 GLU A O 1
ATOM 676 N N . GLN A 1 82 ? -14.225 -9.541 24.028 1.00 96.06 82 GLN A N 1
ATOM 677 C CA . GLN A 1 82 ? -14.330 -10.557 22.979 1.00 96.06 82 GLN A CA 1
ATOM 678 C C . GLN A 1 82 ? -14.199 -9.937 21.589 1.00 96.06 82 GLN A C 1
ATOM 680 O O . GLN A 1 82 ? -13.480 -10.476 20.748 1.00 96.06 82 GLN A O 1
ATOM 685 N N . VAL A 1 83 ? -14.857 -8.799 21.351 1.00 96.62 83 VAL A N 1
ATOM 686 C CA . VAL A 1 83 ? -14.763 -8.078 20.078 1.00 96.62 83 VAL A CA 1
ATOM 687 C C . VAL A 1 83 ? -13.347 -7.553 19.861 1.00 96.62 83 VAL A C 1
ATOM 689 O O . VAL A 1 83 ? -12.773 -7.818 18.809 1.00 96.62 83 VAL A O 1
ATOM 692 N N . SER A 1 84 ? -12.753 -6.898 20.863 1.00 96.69 84 SER A N 1
ATOM 693 C CA . SER A 1 84 ? -11.370 -6.404 20.817 1.00 96.69 84 SER A CA 1
ATOM 694 C C . SER A 1 84 ? -10.381 -7.518 20.463 1.00 96.69 84 SER A C 1
ATOM 696 O O . SER A 1 84 ? -9.560 -7.353 19.559 1.00 96.69 84 SER A O 1
ATOM 698 N N . THR A 1 85 ? -10.520 -8.684 21.100 1.00 95.94 85 THR A N 1
ATOM 699 C CA . THR A 1 85 ? -9.683 -9.859 20.819 1.00 95.94 85 THR A CA 1
ATOM 700 C C . THR A 1 85 ? -9.906 -10.388 19.400 1.00 95.94 85 THR A C 1
ATOM 702 O O . THR A 1 85 ? -8.943 -10.671 18.694 1.00 95.94 85 THR A O 1
ATOM 705 N N . ALA A 1 86 ? -11.161 -10.508 18.956 1.00 94.69 86 ALA A N 1
ATOM 706 C CA . ALA A 1 86 ? -11.500 -11.090 17.658 1.00 94.69 86 ALA A CA 1
ATOM 707 C C . ALA A 1 86 ? -11.105 -10.206 16.464 1.00 94.69 86 ALA A C 1
ATOM 709 O O . ALA A 1 86 ? -10.806 -10.728 15.392 1.00 94.69 86 ALA A O 1
ATOM 710 N N . THR A 1 87 ? -11.123 -8.880 16.625 1.00 95.06 87 THR A N 1
ATOM 711 C CA . THR A 1 87 ? -10.785 -7.933 15.549 1.00 95.06 87 THR A CA 1
ATOM 712 C C . THR A 1 87 ? -9.373 -7.371 15.655 1.00 95.06 87 THR A C 1
ATOM 714 O O . THR A 1 87 ? -8.961 -6.606 14.781 1.00 95.06 87 THR A O 1
ATOM 717 N N . GLU A 1 88 ? -8.642 -7.725 16.718 1.00 95.19 88 GLU A N 1
ATOM 718 C CA . GLU A 1 88 ? -7.330 -7.166 17.068 1.00 95.19 88 GLU A CA 1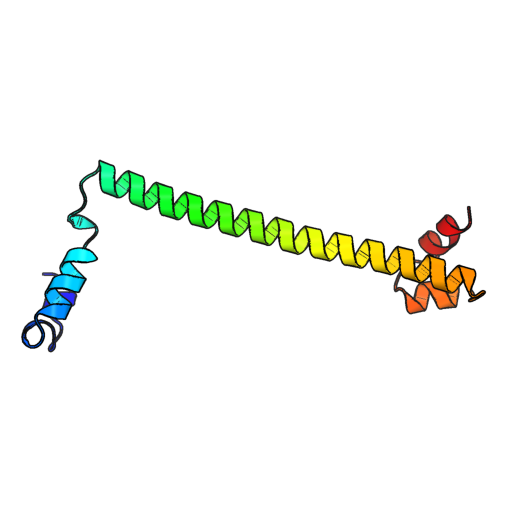
ATOM 719 C C . GLU A 1 88 ? -7.350 -5.629 17.142 1.00 95.19 88 GLU A C 1
ATOM 721 O O . GLU A 1 88 ? -6.374 -4.962 16.797 1.00 95.19 88 GLU A O 1
ATOM 726 N N . LEU A 1 89 ? -8.492 -5.058 17.534 1.00 95.12 89 LEU A N 1
ATOM 727 C CA . LEU A 1 89 ? -8.633 -3.621 17.750 1.00 95.12 89 LEU A CA 1
ATOM 728 C C . LEU A 1 89 ? -8.479 -3.340 19.244 1.00 95.12 89 LEU A C 1
ATOM 730 O O . LEU A 1 89 ? -8.935 -4.148 20.059 1.00 95.12 89 LEU A O 1
ATOM 734 N N . PRO A 1 90 ? -7.867 -2.215 19.638 1.00 95.94 90 PRO A N 1
ATOM 735 C CA . PRO A 1 90 ? -7.736 -1.867 21.044 1.00 95.94 90 PRO A CA 1
ATOM 736 C C . PRO A 1 90 ? -9.116 -1.674 21.684 1.00 95.94 90 PRO A C 1
ATOM 738 O O . PRO A 1 90 ? -10.045 -1.163 21.058 1.00 95.94 90 PRO A O 1
ATOM 741 N N . LEU A 1 91 ? -9.243 -2.055 22.957 1.00 94.88 91 LEU A N 1
ATOM 742 C CA . LEU A 1 91 ? -10.514 -1.987 23.682 1.00 94.88 91 LEU A CA 1
ATOM 743 C C . LEU A 1 91 ? -11.104 -0.567 23.692 1.00 94.88 91 LEU A C 1
ATOM 745 O O . LEU A 1 91 ? -12.309 -0.394 23.546 1.00 94.88 91 LEU A O 1
ATOM 749 N N . GLU A 1 92 ? -10.250 0.454 23.778 1.00 94.50 92 GLU A N 1
ATOM 750 C CA . GLU A 1 92 ? -10.655 1.861 23.690 1.00 94.50 92 GLU A CA 1
ATOM 751 C C . GLU A 1 92 ? -11.364 2.204 22.374 1.00 94.50 92 GLU A C 1
ATOM 753 O O . GLU A 1 92 ? -12.308 2.992 22.373 1.00 94.50 92 GLU A O 1
ATOM 758 N N . GLU A 1 93 ? -10.935 1.627 21.247 1.00 94.00 93 GLU A N 1
ATOM 759 C CA . GLU A 1 93 ? -11.609 1.842 19.964 1.00 94.00 93 GLU A CA 1
ATOM 760 C C . GLU A 1 93 ? -12.974 1.169 19.933 1.00 94.00 93 GLU A C 1
ATOM 762 O O . GLU A 1 93 ? -13.921 1.766 19.430 1.00 94.00 93 GLU A O 1
ATOM 767 N N . ILE A 1 94 ? -13.102 -0.031 20.505 1.00 95.81 94 ILE A N 1
ATOM 768 C CA . ILE A 1 94 ? -14.388 -0.733 20.607 1.00 95.81 94 ILE A CA 1
ATOM 769 C C . ILE A 1 94 ? -15.377 0.066 21.462 1.00 95.81 94 ILE A C 1
ATOM 771 O O . ILE A 1 94 ? -16.531 0.232 21.067 1.00 95.81 94 ILE A O 1
ATOM 775 N N . LEU A 1 95 ? -14.924 0.623 22.588 1.00 92.56 95 LEU A N 1
ATOM 776 C CA . LEU A 1 95 ? -15.755 1.450 23.467 1.00 92.56 95 LEU A CA 1
ATOM 777 C C . LEU A 1 95 ? -16.262 2.713 22.756 1.00 92.56 95 LEU A C 1
ATOM 779 O O . LEU A 1 95 ? -17.451 3.012 22.831 1.00 92.56 95 LEU A O 1
ATOM 783 N N . LYS A 1 96 ? -15.406 3.389 21.977 1.00 93.62 96 LYS A N 1
ATOM 784 C CA . LYS A 1 96 ? -15.795 4.551 21.152 1.00 93.62 96 LYS A CA 1
ATOM 785 C C . LYS A 1 96 ? -16.838 4.225 20.079 1.00 93.62 96 LYS A C 1
ATOM 787 O O . LYS A 1 96 ? -17.494 5.131 19.587 1.00 93.62 96 LYS A O 1
ATOM 792 N N . MET A 1 97 ? -16.996 2.962 19.672 1.00 89.06 97 MET A N 1
ATOM 793 C CA . MET A 1 97 ? -18.022 2.574 18.689 1.00 89.06 97 MET A CA 1
ATOM 794 C C . MET A 1 97 ? -19.434 2.493 19.276 1.00 89.06 97 MET A C 1
ATOM 796 O O . MET A 1 97 ? -20.384 2.338 18.507 1.00 89.06 97 MET A O 1
ATOM 800 N N . LYS A 1 98 ? -19.563 2.523 20.606 1.00 79.19 98 LYS A N 1
ATOM 801 C CA . LYS A 1 98 ? -20.847 2.493 21.316 1.00 79.19 98 LYS A CA 1
ATOM 802 C C . LYS A 1 98 ? -21.361 3.878 21.705 1.00 79.19 98 LYS A C 1
ATOM 804 O O . LYS A 1 98 ? -22.527 3.975 22.084 1.00 79.19 98 LYS A O 1
ATOM 809 N N . GLU A 1 99 ? -20.498 4.891 21.655 1.00 69.31 99 GLU A N 1
ATOM 810 C CA . GLU A 1 99 ? -20.866 6.307 21.801 1.00 69.31 99 GLU A CA 1
ATOM 811 C C . GLU A 1 99 ? -21.622 6.802 20.560 1.00 69.31 99 GLU A C 1
ATOM 813 O O . GLU A 1 99 ? -22.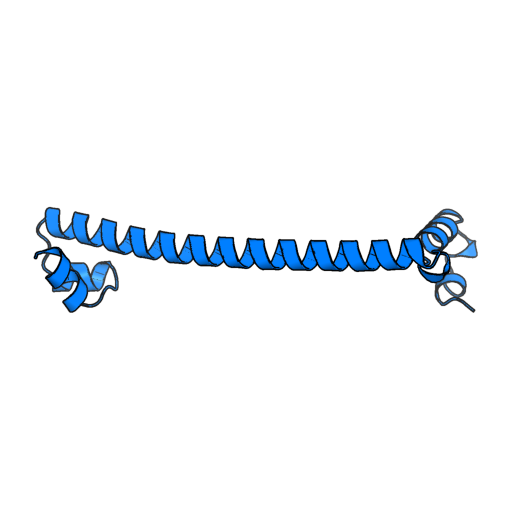626 7.527 20.750 1.00 69.31 99 GLU A O 1
#

Secondary structure (DSSP, 8-state):
--TTTTSTTTTT-HHHHHHHHHT-GGGS-HHHHHHHHHHHHHHHHHHHHHHHHHHHHHHHHHHHHHHHHHHHHHHTT--HHHHHHHHT--HHHHHHT--

Radius of gyration: 29.05 Å; chains: 1; bounding box: 60×32×64 Å

Foldseek 3Di:
DDPLVPDPCCVVDVVVVVVVVVVPPVPDDPVRNVVVVVVVVVVVVVVVVVVVCVVVVVVVVLVVVLVVQLVVVVVVPDDLVVSCVVSVNDSVVSVVVVD

pLDDT: mean 88.85, std 10.27, range [54.78, 97.94]

Organism: NCBI:txid165179

Sequence (99 aa):
MNMFEQMPFSEKYPVFRKLAEIGDLRKLSREELELYDEDIKNMRDIYATRKFDEKKGMEKGMEKEKLATARRLLSMGLSDEQVSTATELPLEEILKMKE